Protein AF-A0A2K3LGB0-F1 (afdb_monomer)

Structure (mmCIF, N/CA/C/O backbone):
data_AF-A0A2K3LGB0-F1
#
_entry.id   AF-A0A2K3LGB0-F1
#
loop_
_atom_site.group_PDB
_atom_site.id
_atom_site.type_symbol
_atom_site.label_atom_id
_atom_site.label_alt_id
_atom_site.label_comp_id
_atom_site.label_asym_id
_atom_site.label_entity_id
_atom_site.label_seq_id
_atom_site.pdbx_PDB_ins_code
_atom_site.Cartn_x
_atom_site.Cartn_y
_atom_site.Cartn_z
_atom_site.occupancy
_atom_site.B_iso_or_equiv
_atom_site.auth_seq_id
_atom_site.auth_comp_id
_atom_site.auth_asym_id
_atom_site.auth_atom_id
_atom_site.pdbx_PDB_model_num
ATOM 1 N N . MET A 1 1 ? 25.459 -19.603 -10.687 1.00 38.00 1 MET A N 1
ATOM 2 C CA . MET A 1 1 ? 24.968 -19.160 -9.369 1.00 38.00 1 MET A CA 1
ATOM 3 C C . MET A 1 1 ? 24.062 -17.957 -9.576 1.00 38.00 1 MET A C 1
ATOM 5 O O . MET A 1 1 ? 24.502 -16.994 -10.185 1.00 38.00 1 MET A O 1
ATOM 9 N N . SER A 1 2 ? 22.801 -18.110 -9.164 1.00 51.28 2 SER A N 1
ATOM 10 C CA . SER A 1 2 ? 21.730 -17.110 -9.037 1.00 51.28 2 SER A CA 1
ATOM 11 C C . SER A 1 2 ? 21.265 -16.322 -10.266 1.00 51.28 2 SER A C 1
ATOM 13 O O . SER A 1 2 ? 21.718 -15.217 -10.534 1.00 51.28 2 SER A O 1
ATOM 15 N N . MET A 1 3 ? 20.202 -16.829 -10.901 1.00 43.75 3 MET A N 1
ATOM 16 C CA . MET A 1 3 ? 19.177 -16.010 -11.574 1.00 43.75 3 MET A CA 1
ATOM 17 C C . MET A 1 3 ? 18.220 -15.356 -10.549 1.00 43.75 3 MET A C 1
ATOM 19 O O . MET A 1 3 ? 17.056 -15.105 -10.840 1.00 43.75 3 MET A O 1
ATOM 23 N N . ASP A 1 4 ? 18.703 -15.028 -9.350 1.00 51.94 4 ASP A N 1
ATOM 24 C CA . ASP A 1 4 ? 17.958 -14.313 -8.307 1.00 51.94 4 ASP A CA 1
ATOM 25 C C . ASP A 1 4 ? 18.102 -12.793 -8.488 1.00 51.94 4 ASP A C 1
ATOM 27 O O . ASP A 1 4 ? 18.421 -12.055 -7.562 1.00 51.94 4 ASP A O 1
ATOM 31 N N . MET A 1 5 ? 17.932 -12.301 -9.716 1.00 50.56 5 MET A N 1
ATOM 32 C CA . MET A 1 5 ? 17.854 -10.857 -9.988 1.00 50.56 5 MET A CA 1
ATOM 33 C C . MET A 1 5 ? 16.584 -10.452 -10.744 1.00 50.56 5 MET A C 1
ATOM 35 O O . MET A 1 5 ? 16.436 -9.291 -11.110 1.00 50.56 5 MET A O 1
ATOM 39 N N . MET A 1 6 ? 15.643 -11.381 -10.949 1.00 47.44 6 MET A N 1
ATOM 40 C CA . MET A 1 6 ? 14.409 -11.138 -11.714 1.00 47.44 6 MET A CA 1
ATOM 41 C C . MET A 1 6 ? 13.165 -10.863 -10.849 1.00 47.44 6 MET A C 1
ATOM 43 O O . MET A 1 6 ? 12.083 -10.710 -11.402 1.00 47.44 6 MET A O 1
ATOM 47 N N . GLY A 1 7 ? 13.281 -10.753 -9.520 1.00 49.47 7 GLY A N 1
ATOM 48 C CA . GLY A 1 7 ? 12.093 -10.643 -8.662 1.00 49.47 7 GLY A CA 1
ATOM 49 C C . GLY A 1 7 ? 12.342 -10.176 -7.233 1.00 49.47 7 GLY A C 1
ATOM 50 O O . GLY A 1 7 ? 11.760 -10.726 -6.308 1.00 49.47 7 GLY A O 1
ATOM 51 N N . THR A 1 8 ? 13.193 -9.173 -7.003 1.00 57.72 8 THR A N 1
ATOM 52 C CA . THR A 1 8 ? 13.247 -8.493 -5.693 1.00 57.72 8 THR A CA 1
ATOM 53 C C . THR A 1 8 ? 12.068 -7.527 -5.550 1.00 57.72 8 THR A C 1
ATOM 55 O O . THR A 1 8 ? 12.226 -6.312 -5.424 1.00 57.72 8 THR A O 1
ATOM 58 N N . GLU A 1 9 ? 10.860 -8.078 -5.616 1.00 66.94 9 GLU A N 1
ATOM 59 C CA . GLU A 1 9 ? 9.642 -7.415 -5.171 1.00 66.94 9 GLU A CA 1
ATOM 60 C C . GLU A 1 9 ? 9.761 -7.227 -3.657 1.00 66.94 9 GLU A C 1
ATOM 62 O O . GLU A 1 9 ? 9.852 -8.183 -2.888 1.00 66.94 9 GLU A O 1
ATOM 67 N N . ARG A 1 10 ? 9.853 -5.970 -3.220 1.00 73.00 10 ARG A N 1
ATOM 68 C CA . ARG A 1 10 ? 9.825 -5.621 -1.801 1.00 73.00 10 ARG A CA 1
ATOM 69 C C . ARG A 1 10 ? 8.458 -5.067 -1.460 1.00 73.00 10 ARG A C 1
ATOM 71 O O . ARG A 1 10 ? 7.892 -4.290 -2.221 1.00 73.00 10 ARG A O 1
ATOM 78 N N . VAL A 1 11 ? 7.950 -5.430 -0.292 1.00 76.12 11 VAL A N 1
ATOM 79 C CA . VAL A 1 11 ? 6.764 -4.782 0.263 1.00 76.12 11 VAL A CA 1
ATOM 80 C C . VAL A 1 11 ? 7.226 -3.508 0.955 1.00 76.12 11 VAL A C 1
ATOM 82 O O . VAL A 1 11 ? 8.013 -3.556 1.900 1.00 76.12 11 VAL A O 1
ATOM 85 N N . CYS A 1 12 ? 6.746 -2.366 0.481 1.00 80.06 12 CYS A N 1
ATOM 86 C CA . CYS A 1 12 ? 6.868 -1.101 1.179 1.00 80.06 12 CYS A CA 1
ATOM 87 C C . CYS A 1 12 ? 5.560 -0.837 1.920 1.00 80.06 12 CYS A C 1
ATOM 89 O O . CYS A 1 12 ? 4.479 -0.970 1.346 1.00 80.06 12 CYS A O 1
ATOM 91 N N . TYR A 1 13 ? 5.652 -0.474 3.192 1.00 83.00 13 TYR A N 1
ATOM 92 C CA . TYR A 1 13 ? 4.500 0.011 3.933 1.00 83.00 13 TYR A CA 1
ATOM 93 C C . TYR A 1 13 ? 4.479 1.525 3.810 1.00 83.00 13 TYR A C 1
ATOM 95 O O . TYR A 1 13 ? 5.489 2.185 4.019 1.00 83.00 13 TYR A O 1
ATOM 103 N N . VAL A 1 14 ? 3.343 2.088 3.432 1.00 82.56 14 VAL A N 1
ATOM 104 C CA . VAL A 1 14 ? 3.183 3.537 3.343 1.00 82.56 14 VAL A CA 1
ATOM 105 C C . VAL A 1 14 ? 1.938 3.949 4.087 1.00 82.56 14 VAL A C 1
ATOM 107 O O . VAL A 1 14 ? 0.930 3.245 4.112 1.00 82.56 14 VAL A O 1
ATOM 110 N N . HIS A 1 15 ? 2.012 5.108 4.713 1.00 87.31 15 HIS A N 1
ATOM 111 C CA . HIS A 1 15 ? 0.911 5.643 5.481 1.00 87.31 15 HIS A CA 1
ATOM 112 C C . HIS A 1 15 ? 0.102 6.621 4.633 1.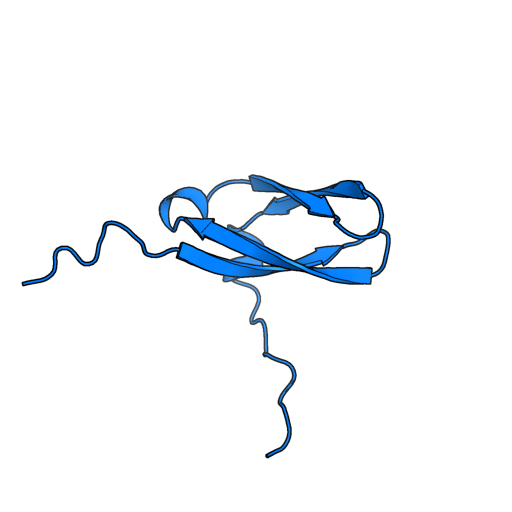00 87.31 15 HIS A C 1
ATOM 114 O O . HIS A 1 15 ? 0.656 7.510 3.987 1.00 87.31 15 HIS A O 1
ATOM 120 N N . CYS A 1 16 ? -1.217 6.446 4.595 1.00 87.62 16 CYS A N 1
ATOM 121 C CA . CYS A 1 16 ? -2.094 7.355 3.875 1.00 87.62 16 CYS A CA 1
ATOM 122 C C . CYS A 1 16 ? -2.329 8.628 4.688 1.00 87.62 16 CYS A C 1
ATOM 124 O O . CYS A 1 16 ? -3.032 8.600 5.695 1.00 87.62 16 CYS A O 1
ATOM 126 N N . ASN A 1 17 ? -1.848 9.766 4.188 1.00 86.00 17 ASN A N 1
ATOM 127 C CA . ASN A 1 17 ? -2.014 11.065 4.847 1.00 86.00 17 ASN A CA 1
ATOM 128 C C . ASN A 1 17 ? -3.487 11.494 5.038 1.00 86.00 17 ASN A C 1
ATOM 130 O O . ASN A 1 17 ? -3.783 12.331 5.880 1.00 86.00 17 ASN A O 1
ATOM 134 N N . PHE A 1 18 ? -4.422 10.925 4.269 1.00 89.56 18 PHE A N 1
ATOM 135 C CA . PHE A 1 18 ? -5.841 11.292 4.328 1.00 89.56 18 PHE A CA 1
ATOM 136 C C . PHE A 1 18 ? -6.622 10.553 5.419 1.00 89.56 18 PHE A C 1
ATOM 138 O O . PHE A 1 18 ? -7.4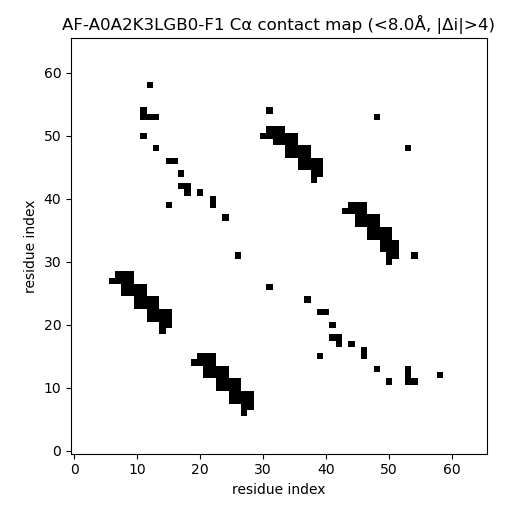00 11.164 6.140 1.00 89.56 18 PHE A O 1
ATOM 145 N N . CYS A 1 19 ? -6.454 9.232 5.509 1.00 91.50 19 CYS A N 1
ATOM 146 C CA . CYS A 1 19 ? -7.236 8.367 6.405 1.00 91.50 19 CYS A CA 1
ATOM 147 C C . CYS A 1 19 ? -6.378 7.645 7.449 1.00 91.50 19 CYS A C 1
ATOM 149 O O . CYS A 1 19 ? -6.862 6.748 8.131 1.00 91.50 19 CYS A O 1
ATOM 151 N N . ASN A 1 20 ? -5.096 8.000 7.544 1.00 85.44 20 ASN A N 1
ATOM 152 C CA . ASN A 1 20 ? -4.135 7.435 8.486 1.00 85.44 20 ASN A CA 1
ATOM 153 C C . ASN A 1 20 ? -3.982 5.897 8.393 1.00 85.44 20 ASN A C 1
ATOM 155 O O . ASN A 1 20 ? -3.508 5.246 9.316 1.00 85.44 20 ASN A O 1
ATOM 159 N N . THR A 1 21 ? -4.401 5.292 7.281 1.00 88.31 21 THR A N 1
ATOM 160 C CA . THR A 1 21 ? -4.345 3.839 7.086 1.00 88.31 21 THR A CA 1
ATOM 161 C C . THR A 1 21 ? -2.975 3.428 6.551 1.00 88.31 21 THR A C 1
ATOM 163 O O . THR A 1 21 ? -2.433 4.095 5.669 1.00 88.31 21 THR A O 1
ATOM 166 N N . ILE A 1 22 ? -2.423 2.322 7.057 1.00 87.12 22 ILE A N 1
ATOM 167 C CA . ILE A 1 22 ? -1.201 1.699 6.529 1.00 87.12 22 ILE A CA 1
ATOM 168 C C . ILE A 1 22 ? -1.555 0.877 5.286 1.00 87.12 22 ILE A C 1
ATOM 170 O O . ILE A 1 22 ? -2.483 0.070 5.310 1.00 87.12 22 ILE A O 1
ATOM 174 N N . LEU A 1 23 ? -0.799 1.058 4.207 1.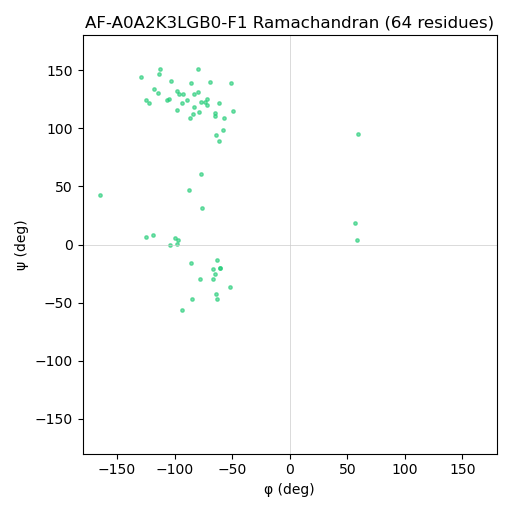00 87.25 23 LEU A N 1
ATOM 175 C CA . LEU A 1 23 ? -0.935 0.315 2.959 1.00 87.25 23 LEU A CA 1
ATOM 176 C C . LEU A 1 23 ? 0.326 -0.473 2.667 1.00 87.25 23 LEU A C 1
ATOM 178 O O . LEU A 1 23 ? 1.421 0.077 2.725 1.00 87.25 23 LEU A O 1
ATOM 182 N N . ALA A 1 24 ? 0.154 -1.739 2.301 1.00 86.81 24 ALA A N 1
ATOM 183 C CA . ALA A 1 24 ? 1.224 -2.564 1.765 1.00 86.81 24 ALA A CA 1
ATOM 184 C C . ALA A 1 24 ? 1.258 -2.397 0.242 1.00 86.81 24 ALA A C 1
ATOM 186 O O . ALA A 1 24 ? 0.251 -2.614 -0.436 1.00 86.81 24 ALA A O 1
ATOM 187 N N . VAL A 1 25 ? 2.408 -2.003 -0.293 1.00 82.81 25 VAL A N 1
ATOM 188 C CA . VAL A 1 25 ? 2.618 -1.806 -1.727 1.00 82.81 25 VAL A CA 1
ATOM 189 C C . VAL A 1 25 ? 3.797 -2.651 -2.178 1.00 82.81 25 VAL A C 1
ATOM 191 O O . VAL A 1 25 ? 4.894 -2.517 -1.642 1.00 82.81 25 VAL A O 1
ATOM 194 N N . ASN A 1 26 ? 3.580 -3.511 -3.170 1.00 81.81 26 ASN A N 1
ATOM 195 C CA . ASN A 1 26 ? 4.660 -4.263 -3.799 1.00 81.81 26 ASN A CA 1
ATOM 196 C C . ASN A 1 26 ? 5.413 -3.354 -4.759 1.00 81.81 26 ASN A C 1
ATOM 198 O O . ASN A 1 26 ? 4.824 -2.778 -5.676 1.00 81.81 26 ASN A O 1
ATOM 202 N N . VAL A 1 27 ? 6.715 -3.225 -4.534 1.00 77.12 27 VAL A N 1
ATOM 203 C CA . VAL A 1 27 ? 7.580 -2.353 -5.311 1.00 77.12 27 VAL A CA 1
ATOM 204 C C . VAL A 1 27 ? 8.714 -3.168 -5.926 1.00 77.12 27 VAL A C 1
ATOM 206 O O . VAL A 1 27 ? 9.469 -3.822 -5.199 1.00 77.12 27 VAL A O 1
ATOM 209 N N . PRO A 1 28 ? 8.858 -3.172 -7.262 1.00 72.12 28 PRO A N 1
ATOM 210 C CA . PRO A 1 28 ? 10.018 -3.785 -7.885 1.00 72.12 28 PRO A CA 1
ATOM 211 C C . PRO A 1 28 ? 11.253 -2.943 -7.559 1.00 72.12 28 PRO A C 1
ATOM 213 O O . PRO A 1 28 ? 11.199 -1.712 -7.588 1.00 72.12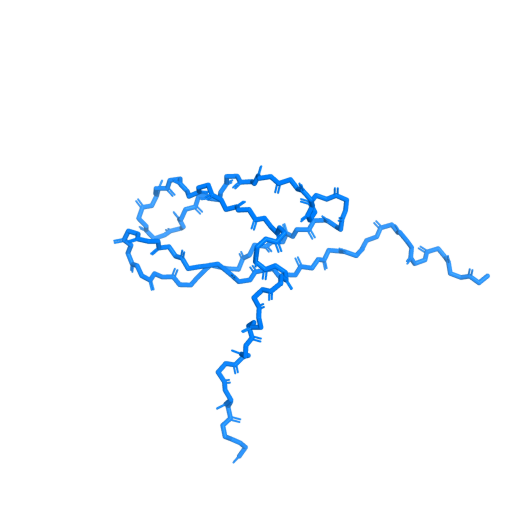 28 PRO A O 1
ATOM 216 N N . TYR A 1 29 ? 12.384 -3.593 -7.283 1.00 71.06 29 TYR A N 1
ATOM 217 C CA . TYR A 1 29 ? 13.633 -2.923 -6.904 1.00 71.06 29 TYR A CA 1
ATOM 218 C C . TYR A 1 29 ? 14.058 -1.811 -7.878 1.00 71.06 29 TYR A C 1
ATOM 220 O O . TYR A 1 29 ? 14.503 -0.746 -7.455 1.00 71.06 29 TYR A O 1
ATOM 228 N N . SER A 1 30 ? 13.818 -2.011 -9.178 1.00 67.19 30 SER A N 1
ATOM 229 C CA . SER A 1 30 ? 14.089 -1.018 -10.226 1.00 67.19 30 SER A CA 1
ATOM 230 C C . SER A 1 30 ? 13.314 0.298 -10.062 1.00 67.19 30 SER A C 1
ATOM 232 O O . SER A 1 30 ? 13.713 1.30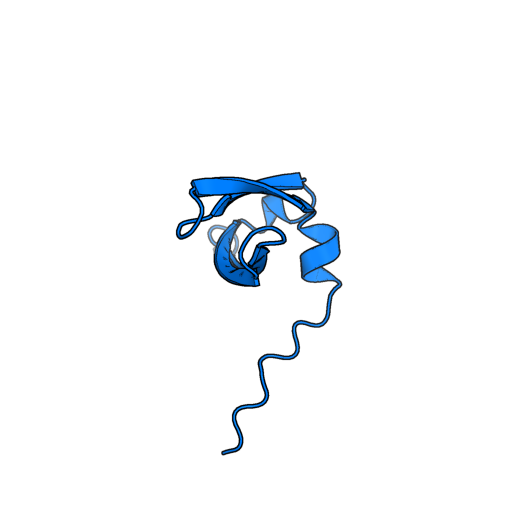3 -10.642 1.00 67.19 30 SER A O 1
ATOM 234 N N . SER A 1 31 ? 12.216 0.304 -9.302 1.00 67.06 31 SER A N 1
ATOM 235 C CA .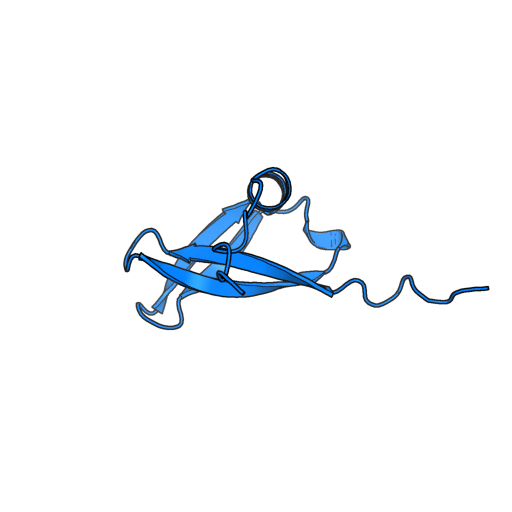 SER A 1 31 ? 11.350 1.468 -9.092 1.00 67.06 31 SER A CA 1
ATOM 236 C C . SER A 1 31 ? 11.548 2.131 -7.725 1.00 67.06 31 SER A C 1
ATOM 238 O O . SER A 1 31 ? 10.907 3.148 -7.462 1.00 67.06 31 SER A O 1
ATOM 240 N N . MET A 1 32 ? 12.449 1.618 -6.871 1.00 65.38 32 MET A N 1
ATOM 241 C CA . MET A 1 32 ? 12.734 2.204 -5.548 1.00 65.38 32 MET A CA 1
ATOM 242 C C . MET A 1 32 ? 13.320 3.624 -5.621 1.00 65.38 32 MET A C 1
ATOM 244 O O . MET A 1 32 ? 13.342 4.325 -4.615 1.00 65.38 32 MET A O 1
ATOM 248 N N . LEU A 1 33 ? 13.761 4.063 -6.804 1.00 66.50 33 LEU A N 1
ATOM 249 C CA . LEU A 1 33 ? 14.274 5.410 -7.075 1.00 66.50 33 LEU A CA 1
ATOM 250 C C . LEU A 1 33 ? 13.222 6.352 -7.691 1.00 66.50 33 LEU A C 1
ATOM 252 O O . LEU A 1 33 ? 13.523 7.504 -7.997 1.00 66.50 33 LEU A O 1
ATOM 256 N N . THR A 1 34 ? 11.995 5.873 -7.897 1.00 74.94 34 THR A N 1
ATOM 257 C CA . THR A 1 34 ? 10.940 6.592 -8.614 1.00 74.94 34 THR A CA 1
ATOM 258 C C . THR A 1 34 ? 9.801 6.963 -7.666 1.00 74.94 34 THR A C 1
ATOM 260 O O . THR A 1 34 ? 9.483 6.248 -6.714 1.00 74.94 34 THR A O 1
ATOM 263 N N . ILE A 1 35 ? 9.174 8.112 -7.918 1.00 81.56 35 ILE A N 1
ATOM 264 C CA . ILE A 1 35 ? 7.938 8.508 -7.240 1.00 81.56 35 ILE A CA 1
ATOM 265 C C . ILE A 1 35 ? 6.814 7.652 -7.816 1.00 81.56 35 ILE A C 1
ATOM 267 O O . ILE A 1 35 ? 6.584 7.684 -9.024 1.00 81.56 35 ILE A O 1
ATOM 271 N N . VAL A 1 36 ? 6.101 6.917 -6.967 1.00 82.94 36 VAL A N 1
ATOM 272 C CA . VAL A 1 36 ? 4.916 6.171 -7.398 1.00 82.94 36 VAL A CA 1
ATOM 273 C C . VAL A 1 36 ? 3.654 6.725 -6.787 1.00 82.94 36 VAL A C 1
ATOM 275 O O . VAL A 1 36 ? 3.641 7.282 -5.687 1.00 82.94 36 VAL A O 1
ATOM 278 N N . THR A 1 37 ? 2.568 6.548 -7.522 1.00 87.31 37 THR A N 1
ATOM 279 C CA . THR A 1 37 ? 1.236 6.895 -7.061 1.00 87.31 37 THR A CA 1
ATOM 280 C C . THR A 1 37 ? 0.558 5.638 -6.543 1.00 87.31 37 THR A C 1
ATOM 282 O O . THR A 1 37 ? 0.317 4.694 -7.291 1.00 87.31 37 THR A O 1
ATOM 285 N N . VAL A 1 38 ? 0.253 5.619 -5.252 1.00 86.38 38 VAL A N 1
ATOM 286 C CA . VAL A 1 38 ? -0.415 4.504 -4.584 1.00 86.38 38 VAL A CA 1
ATOM 287 C C . VAL A 1 38 ? -1.843 4.917 -4.298 1.00 86.38 38 VAL A C 1
ATOM 289 O O . VAL A 1 38 ? -2.088 5.939 -3.658 1.00 86.38 38 VAL A O 1
ATOM 292 N N . ARG A 1 39 ? -2.808 4.132 -4.770 1.00 90.00 39 ARG A N 1
ATOM 293 C CA . ARG A 1 39 ? -4.212 4.372 -4.449 1.00 90.00 39 ARG A CA 1
ATOM 294 C C . ARG A 1 39 ? -4.546 3.750 -3.103 1.00 90.00 39 ARG A C 1
ATOM 296 O O . ARG A 1 39 ? -4.288 2.572 -2.874 1.00 90.00 39 ARG A O 1
ATOM 303 N N . CYS A 1 40 ? -5.163 4.531 -2.228 1.00 90.19 40 CYS A N 1
ATOM 304 C CA . CYS A 1 40 ? -5.620 4.031 -0.951 1.00 90.19 40 CYS A CA 1
ATOM 305 C C . CYS A 1 40 ? -6.833 3.109 -1.124 1.00 90.19 40 CYS A C 1
ATOM 307 O O . CYS A 1 40 ? -7.844 3.528 -1.685 1.00 90.19 40 CYS A O 1
ATOM 309 N N . GLY A 1 41 ? -6.769 1.880 -0.602 1.00 88.06 41 GLY A N 1
ATOM 310 C CA . GLY A 1 41 ? -7.913 0.960 -0.593 1.00 88.06 41 GLY A CA 1
ATOM 311 C C . GLY A 1 41 ? -9.076 1.421 0.296 1.00 88.06 41 GLY A C 1
ATOM 312 O O . GLY A 1 41 ? -10.203 0.994 0.080 1.00 88.06 41 GLY A O 1
ATOM 313 N N . HIS A 1 42 ? -8.815 2.311 1.261 1.00 90.00 42 HIS A N 1
ATOM 314 C CA . HIS A 1 42 ? -9.807 2.774 2.233 1.00 90.00 42 HIS A CA 1
ATOM 315 C C . HIS A 1 42 ? -10.514 4.061 1.785 1.00 90.00 42 HIS A C 1
ATOM 317 O O . HIS A 1 42 ? -11.732 4.094 1.665 1.00 90.00 42 HIS A O 1
ATOM 323 N N . CYS A 1 43 ? -9.759 5.128 1.501 1.00 92.56 43 CYS A N 1
ATOM 324 C CA . CYS A 1 43 ? -10.330 6.420 1.101 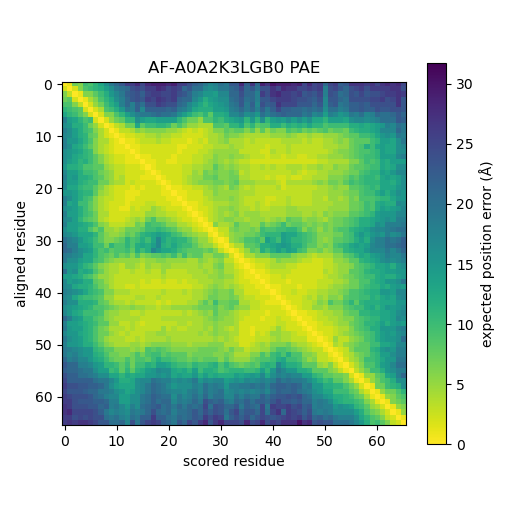1.00 92.56 43 CYS A CA 1
ATOM 325 C C . CYS A 1 43 ? -10.355 6.650 -0.416 1.00 92.56 43 CYS A C 1
ATOM 327 O O . CYS A 1 43 ? -10.700 7.746 -0.851 1.00 92.56 43 CYS A O 1
ATOM 329 N N . ALA A 1 44 ? -9.947 5.660 -1.224 1.00 90.19 44 ALA A N 1
ATOM 330 C CA . ALA A 1 44 ? -9.860 5.742 -2.687 1.00 90.19 44 ALA A CA 1
ATOM 331 C C . ALA A 1 44 ? -8.947 6.861 -3.243 1.00 90.19 44 ALA A C 1
ATOM 333 O O . ALA A 1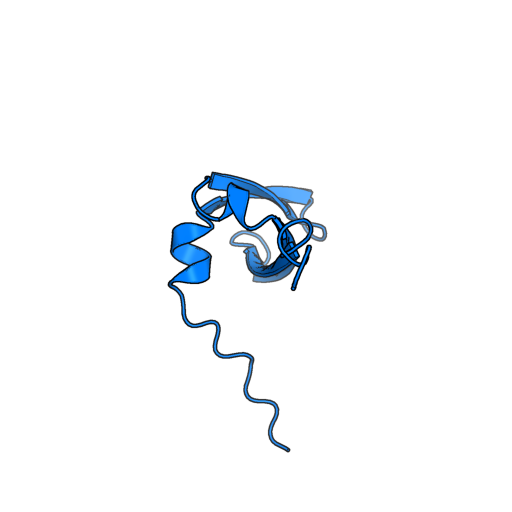 44 ? -8.856 7.018 -4.464 1.00 90.19 44 ALA A O 1
ATOM 334 N N . ASN A 1 45 ? -8.257 7.606 -2.374 1.00 90.12 45 ASN A N 1
ATOM 335 C CA . ASN A 1 45 ? -7.412 8.741 -2.726 1.00 90.12 45 ASN A CA 1
ATOM 336 C C . ASN A 1 45 ? -6.039 8.279 -3.242 1.00 90.12 45 ASN A C 1
ATOM 338 O O . ASN A 1 45 ? -5.546 7.216 -2.864 1.00 90.12 45 ASN A O 1
ATOM 342 N N . LEU A 1 46 ? -5.425 9.075 -4.110 1.00 89.56 46 LEU A N 1
ATOM 343 C CA . LEU A 1 46 ? -4.119 8.821 -4.704 1.00 89.56 46 LEU A CA 1
ATOM 344 C C . LEU A 1 46 ? -3.039 9.505 -3.860 1.00 89.56 46 LEU A C 1
ATOM 346 O O . LEU A 1 46 ? -3.060 10.717 -3.667 1.00 89.56 46 LEU A O 1
ATOM 350 N N . LEU A 1 47 ? -2.083 8.726 -3.363 1.00 87.81 47 LEU A N 1
ATOM 351 C CA . LEU A 1 47 ? -0.925 9.218 -2.627 1.00 87.81 47 LEU A CA 1
ATOM 352 C C . LEU A 1 47 ? 0.313 9.166 -3.520 1.00 87.81 47 LEU A C 1
ATOM 354 O O . LEU A 1 47 ? 0.658 8.103 -4.028 1.00 87.81 47 LEU A O 1
ATOM 358 N N . SER A 1 48 ? 1.014 10.284 -3.681 1.00 87.25 48 SER A N 1
ATOM 359 C CA . SER A 1 48 ? 2.338 10.313 -4.308 1.00 87.25 48 SER A CA 1
ATOM 360 C C . SER A 1 48 ? 3.408 10.044 -3.252 1.00 87.25 48 SER A C 1
ATOM 362 O O . SER A 1 48 ? 3.661 10.897 -2.400 1.00 87.25 48 SER A O 1
ATOM 364 N N . VAL A 1 49 ? 4.034 8.870 -3.297 1.00 82.19 49 VAL A N 1
ATOM 365 C CA . VAL A 1 49 ? 5.092 8.470 -2.362 1.00 82.19 49 VAL A CA 1
ATOM 366 C C . VAL A 1 49 ? 6.414 8.311 -3.093 1.00 82.19 49 VAL A C 1
ATOM 368 O O . VAL A 1 49 ? 6.509 7.653 -4.130 1.00 82.19 49 VAL A O 1
ATOM 371 N N . ASN A 1 50 ? 7.452 8.931 -2.538 1.00 82.94 50 ASN A N 1
ATOM 372 C CA . ASN A 1 50 ? 8.813 8.723 -2.995 1.00 82.94 50 ASN A CA 1
ATOM 373 C C . ASN A 1 50 ? 9.370 7.468 -2.314 1.00 82.94 50 ASN A C 1
ATOM 375 O O . ASN A 1 50 ? 9.588 7.461 -1.101 1.00 82.94 50 ASN A O 1
ATOM 379 N N . MET A 1 51 ? 9.610 6.415 -3.095 1.00 77.19 51 MET A N 1
ATOM 380 C CA . MET A 1 51 ? 10.141 5.160 -2.565 1.00 77.19 51 MET A CA 1
ATOM 381 C C . MET A 1 51 ? 11.553 5.288 -1.987 1.00 77.19 51 MET A C 1
ATOM 383 O O . MET A 1 51 ? 11.893 4.532 -1.082 1.00 77.19 51 MET A O 1
ATOM 387 N N . VAL A 1 52 ? 12.352 6.262 -2.438 1.00 72.4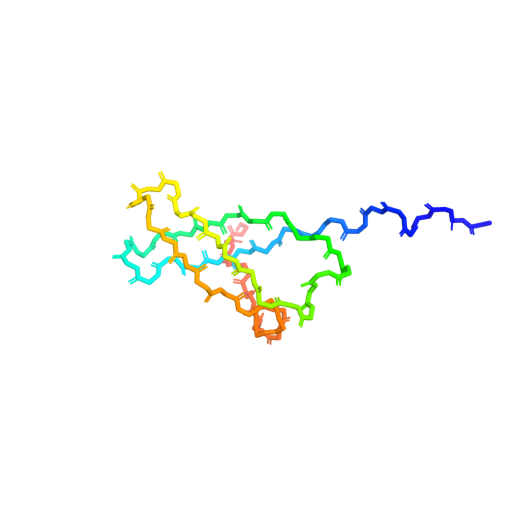4 52 VAL A N 1
ATOM 388 C CA . VAL A 1 52 ? 13.677 6.550 -1.862 1.00 72.44 52 VAL A CA 1
ATOM 389 C C . VAL A 1 52 ? 13.518 6.989 -0.419 1.00 72.44 52 VAL A C 1
ATOM 391 O O . VAL A 1 52 ? 14.196 6.480 0.467 1.00 72.44 52 VAL A O 1
ATOM 394 N N . ALA A 1 53 ? 12.579 7.903 -0.173 1.00 67.31 53 ALA A N 1
ATOM 395 C CA . ALA A 1 53 ? 12.281 8.361 1.174 1.00 67.31 53 ALA A CA 1
ATOM 396 C C . ALA A 1 53 ? 11.725 7.212 2.023 1.00 67.31 53 ALA A C 1
ATOM 398 O O . ALA A 1 53 ? 12.176 7.023 3.145 1.00 67.31 53 ALA A O 1
ATOM 399 N N . ALA A 1 54 ? 10.830 6.391 1.468 1.00 65.56 54 ALA A N 1
ATOM 400 C CA . ALA A 1 54 ? 10.258 5.253 2.184 1.00 65.56 54 ALA A CA 1
ATOM 401 C C . ALA A 1 54 ? 11.283 4.142 2.497 1.00 65.56 54 ALA A C 1
ATOM 403 O O . ALA A 1 54 ? 11.157 3.465 3.511 1.00 65.56 54 ALA A O 1
ATOM 404 N N . SER A 1 55 ? 12.314 3.965 1.661 1.00 61.41 55 SER A N 1
ATOM 405 C CA . SER A 1 55 ? 13.412 3.016 1.897 1.00 61.41 55 SER A CA 1
ATOM 406 C C . SER A 1 55 ? 14.444 3.522 2.906 1.00 61.41 55 SER A C 1
ATOM 408 O O . SER A 1 55 ? 15.107 2.709 3.546 1.00 61.41 55 SER A O 1
ATOM 410 N N . LEU A 1 56 ? 14.639 4.840 2.997 1.00 56.56 56 LEU A N 1
ATOM 411 C CA . LEU A 1 56 ? 15.550 5.470 3.959 1.00 56.56 56 LEU A CA 1
ATOM 412 C C . LEU A 1 56 ? 14.881 5.721 5.309 1.00 56.56 56 LEU A C 1
ATOM 414 O O . LEU A 1 56 ? 15.565 5.961 6.303 1.00 56.56 56 LEU A O 1
ATOM 418 N N . GLN A 1 57 ? 13.553 5.663 5.356 1.00 50.38 57 GLN A N 1
ATOM 419 C CA . GLN A 1 57 ? 12.828 5.639 6.606 1.00 50.38 57 GLN A CA 1
ATOM 420 C C . GLN A 1 57 ? 13.041 4.269 7.254 1.00 50.38 57 GLN A C 1
ATOM 422 O O . GLN A 1 57 ? 12.674 3.253 6.658 1.00 50.38 57 GLN A O 1
ATOM 427 N N . PRO A 1 58 ? 13.616 4.205 8.469 1.00 47.38 58 PRO A N 1
ATOM 428 C CA . PRO A 1 58 ? 13.531 3.001 9.264 1.00 47.38 58 PRO A CA 1
ATOM 429 C C . PRO A 1 58 ? 12.048 2.806 9.573 1.00 47.38 58 PRO A C 1
ATOM 431 O O . PRO A 1 58 ? 11.515 3.377 10.520 1.00 47.38 58 PRO A O 1
ATOM 434 N N . PHE A 1 59 ? 11.358 2.016 8.752 1.00 47.50 59 PHE A N 1
ATOM 435 C CA . PHE A 1 59 ? 10.197 1.288 9.224 1.00 47.50 59 PHE A CA 1
ATOM 436 C C . PHE A 1 59 ? 10.740 0.374 10.316 1.00 47.50 59 PHE A C 1
ATOM 438 O O . PHE A 1 59 ? 11.184 -0.739 10.047 1.00 47.50 59 PHE A O 1
ATOM 445 N N . SER A 1 60 ? 10.773 0.870 11.552 1.00 44.84 60 SER A N 1
ATOM 446 C CA . SER A 1 60 ? 10.661 -0.010 12.695 1.00 44.84 60 SER A CA 1
ATOM 447 C C . SER A 1 60 ? 9.332 -0.732 12.477 1.00 44.84 60 SER A C 1
ATOM 449 O O . SER A 1 60 ? 8.281 -0.084 12.535 1.00 44.84 60 SER A O 1
ATOM 451 N N . PRO A 1 61 ? 9.320 -2.041 12.146 1.00 47.25 61 PRO A N 1
ATOM 452 C CA . PRO A 1 61 ? 8.083 -2.786 12.303 1.00 47.25 61 PRO A CA 1
ATOM 453 C C . PRO A 1 61 ? 7.607 -2.502 13.734 1.00 47.25 61 PRO A C 1
ATOM 455 O O . PRO A 1 61 ? 8.465 -2.407 14.623 1.00 47.25 61 PRO A O 1
ATOM 458 N N . PRO A 1 62 ? 6.301 -2.292 13.983 1.00 43.09 62 PRO A N 1
ATOM 459 C CA . PRO A 1 62 ? 5.816 -2.222 15.352 1.00 43.09 62 PRO A CA 1
ATOM 460 C C . PRO A 1 62 ? 6.391 -3.448 16.055 1.00 43.09 62 PRO A C 1
ATOM 462 O O . PRO A 1 62 ? 6.153 -4.571 15.610 1.00 43.09 62 PRO A O 1
ATOM 465 N N . GLN A 1 63 ? 7.271 -3.212 17.032 1.00 43.94 63 GLN A N 1
ATOM 466 C CA . GLN A 1 63 ? 7.917 -4.259 17.805 1.00 43.94 63 GLN A CA 1
ATOM 467 C C . GLN A 1 63 ? 6.778 -5.049 18.426 1.00 43.94 63 GLN A C 1
ATOM 469 O O . GLN A 1 63 ? 6.172 -4.595 19.390 1.00 43.94 63 GLN A O 1
ATOM 474 N N . LEU A 1 64 ? 6.422 -6.168 17.804 1.00 36.25 64 LEU A N 1
ATOM 475 C CA . LEU A 1 64 ? 5.515 -7.139 18.375 1.00 36.25 64 LEU A CA 1
ATOM 476 C C . LEU A 1 64 ? 6.279 -7.670 19.590 1.00 36.25 64 LEU A C 1
ATOM 478 O O . LEU A 1 64 ? 7.340 -8.272 19.394 1.00 36.25 64 LEU A O 1
ATOM 482 N N . PRO A 1 65 ? 5.847 -7.372 20.829 1.00 53.19 65 PRO A N 1
ATOM 483 C CA . PRO A 1 65 ? 6.450 -7.996 21.991 1.00 53.19 65 PRO A CA 1
ATOM 484 C C . PRO A 1 65 ? 6.200 -9.498 21.839 1.00 53.19 65 PRO A C 1
ATOM 486 O O . PRO A 1 65 ? 5.051 -9.905 21.647 1.00 53.19 65 PRO A O 1
ATOM 489 N N . GLN A 1 66 ? 7.279 -10.284 21.814 1.00 42.56 66 GLN A N 1
ATOM 490 C CA . GLN A 1 66 ? 7.204 -11.739 21.948 1.00 42.56 66 GLN A CA 1
ATOM 491 C C . GLN A 1 66 ? 6.554 -12.126 23.276 1.00 42.56 66 GLN A C 1
ATOM 493 O O . GLN A 1 66 ? 6.749 -11.376 24.261 1.00 42.56 66 GLN A O 1
#

Sequence (66 aa):
MSMDMMGTERVCYVHCNFCNTILAVNVPYSSMLTIVTVRCGHCANLLSVNMVAASLQPFSPPQLPQ

Solvent-accessible surface area (backbone atoms only — not comparable to full-atom values): 4399 Å² total; per-residue (Å²): 137,77,86,82,78,82,71,62,64,39,79,43,76,46,73,36,90,86,76,72,44,80,40,82,40,82,39,51,62,91,47,38,84,40,75,44,76,47,67,37,92,83,78,68,46,77,42,83,44,49,35,50,59,58,69,70,43,82,76,68,68,82,78,72,80,128

Mean predicted aligned error: 9.98 Å

Foldseek 3Di:
DDPPQPDPFDWFWDADPPPRDIDTDTDRPVCLQDFDWDQDPPPRDTDTDRSVVSVPDPPPPPPPPD

Radius of gyration: 13.65 Å; Cα contacts (8 Å, |Δi|>4): 87; chains: 1; bounding box: 35×30×34 Å

Secondary structure (DSSP, 8-state):
---TTS--EEEEEEE-TTT--EEEEEEEGGGTTSEEEEE-TTT--EEEEEHHHHHHS---------

InterPro domains:
  IPR006780 YABBY protein [PTHR31675] (5-60)
  IPR056776 YABBY, N-terminal domain [PF24868] (8-58)

Organism: Trifolium pratense (NCBI:txid57577)

pLDDT: mean 71.37, std 17.1, range [36.25, 92.56]